Protein AF-A0A7R9ZCU4-F1 (afdb_monomer_lite)

Secondary structure (DSSP, 8-state):
--PPP---PPPPGGG--STT-TTEEEEEEEETTT--EEE--SSTTTS-HHHHHHHHHHHHHHHHHSPTT----EEEEEETTTEEEEEEEEE-SSS-EEEEEEEEEPP--

Foldseek 3Di:
DDDDPDPPPQPDPVPDDLVPDPQFPWKFKAWLQPRHTPGDIPHCVVCPPVNSVVVSVVVVVVVVPDDPPPDDAWDWDDDPPFKIWIWGWTDPPPRTIMIIITIGGHPDD

Sequence (109 aa):
TDQPLASDQPLAFSDIDLDALPGKIGAAVLRASDGAVIRPPTSPDLLSDHDLSILYRMLREVGDVIPDGEGLRKIEVSFQGGVRYTVALAGDGTGDGFLYIVKRRQATE

Radius of gyration: 15.36 Å; chains: 1; bounding box: 38×40×45 Å

pLDDT: mean 79.97, std 16.3, range [41.69, 95.19]

Organism: NCBI:txid2749911

Structure (mmCIF, N/CA/C/O backbone):
data_AF-A0A7R9ZCU4-F1
#
_entry.id   AF-A0A7R9ZCU4-F1
#
loop_
_atom_site.group_PDB
_atom_site.id
_atom_site.type_symbol
_atom_site.label_atom_id
_atom_site.label_alt_id
_atom_site.label_comp_id
_atom_site.label_asym_id
_atom_site.label_entity_id
_atom_site.label_seq_id
_atom_site.pdbx_PDB_ins_code
_atom_site.Cartn_x
_atom_site.Cartn_y
_atom_site.Cartn_z
_atom_site.occupancy
_atom_site.B_iso_or_equiv
_atom_site.auth_seq_id
_atom_site.auth_comp_id
_atom_site.auth_asym_id
_atom_site.auth_atom_id
_atom_site.pdbx_PDB_model_num
ATOM 1 N N . THR A 1 1 ? 14.381 27.132 -31.060 1.00 48.16 1 THR A N 1
ATOM 2 C CA . THR A 1 1 ? 13.497 27.015 -29.889 1.00 48.16 1 THR A CA 1
ATOM 3 C C . THR A 1 1 ? 13.540 25.563 -29.498 1.00 48.16 1 THR A C 1
ATOM 5 O O . THR A 1 1 ? 12.787 24.793 -30.059 1.00 48.16 1 THR A O 1
ATOM 8 N N . ASP A 1 2 ? 14.494 25.175 -28.657 1.00 46.78 2 ASP A N 1
ATOM 9 C CA . ASP A 1 2 ? 14.689 23.774 -28.263 1.00 46.78 2 ASP A CA 1
ATOM 10 C C . ASP A 1 2 ? 14.913 23.737 -26.758 1.00 46.78 2 ASP A C 1
ATOM 12 O O . ASP A 1 2 ? 16.029 23.863 -26.259 1.00 46.78 2 ASP A O 1
ATOM 16 N N . GLN A 1 3 ? 13.804 23.665 -26.032 1.00 44.31 3 GLN A N 1
ATOM 17 C CA . GLN A 1 3 ? 13.800 23.306 -24.624 1.00 44.31 3 GLN A CA 1
ATOM 18 C C . GLN A 1 3 ? 13.692 21.776 -24.596 1.00 44.31 3 GLN A C 1
ATOM 20 O O . GLN A 1 3 ? 12.699 21.257 -25.113 1.00 44.31 3 GLN A O 1
ATOM 25 N N . PRO A 1 4 ? 14.683 21.029 -24.078 1.00 46.38 4 PRO A N 1
ATOM 26 C CA . PRO A 1 4 ? 14.537 19.586 -23.968 1.00 46.38 4 PRO A CA 1
ATOM 27 C C . PRO A 1 4 ? 13.371 19.281 -23.022 1.00 46.38 4 PRO A C 1
ATOM 29 O O . PRO A 1 4 ? 13.227 19.928 -21.981 1.00 46.38 4 PRO A O 1
ATOM 32 N N . LEU A 1 5 ? 12.522 18.329 -23.430 1.00 47.62 5 LEU A N 1
ATOM 33 C CA . LEU A 1 5 ? 11.424 17.804 -22.623 1.00 47.62 5 LEU A CA 1
ATOM 34 C C . LEU A 1 5 ? 11.941 17.475 -21.223 1.00 47.62 5 LEU A C 1
ATOM 36 O O . LEU A 1 5 ? 12.992 16.845 -21.095 1.00 47.62 5 LEU A O 1
ATOM 40 N N . ALA A 1 6 ? 11.201 17.920 -20.204 1.00 45.03 6 ALA A N 1
ATOM 41 C CA . ALA A 1 6 ? 11.444 17.569 -18.815 1.00 45.03 6 ALA A CA 1
ATOM 42 C C . ALA A 1 6 ? 11.729 16.068 -18.738 1.00 45.03 6 ALA A C 1
ATOM 44 O O . ALA A 1 6 ? 10.898 15.251 -19.134 1.00 45.03 6 ALA A O 1
ATOM 45 N N . SER A 1 7 ? 12.943 15.729 -18.316 1.00 44.53 7 SER A N 1
ATOM 46 C CA . SER A 1 7 ? 13.321 14.359 -18.031 1.00 44.53 7 SER A CA 1
ATOM 47 C C . SER A 1 7 ? 12.289 13.789 -17.063 1.00 44.53 7 SER A C 1
ATOM 49 O O . SER A 1 7 ? 12.016 14.407 -16.033 1.00 44.53 7 SER A O 1
ATOM 51 N N . ASP A 1 8 ? 11.732 12.623 -17.400 1.00 44.47 8 ASP A N 1
ATOM 52 C CA . ASP A 1 8 ? 11.050 11.712 -16.475 1.00 44.47 8 ASP A CA 1
ATOM 53 C C . ASP A 1 8 ? 12.074 11.295 -15.405 1.00 44.47 8 ASP A C 1
ATOM 55 O O . ASP A 1 8 ? 12.610 10.187 -15.407 1.00 44.47 8 ASP A O 1
ATOM 59 N N . GLN A 1 9 ? 12.462 12.233 -14.540 1.00 41.69 9 GLN A N 1
ATOM 60 C CA . GLN A 1 9 ? 13.331 11.933 -13.423 1.00 41.69 9 GLN A CA 1
ATOM 61 C C . GLN A 1 9 ? 12.533 11.019 -12.497 1.00 41.69 9 GLN A C 1
ATOM 63 O O . GLN A 1 9 ? 11.430 11.397 -12.085 1.00 41.69 9 GLN A O 1
ATOM 68 N N . PRO A 1 10 ? 13.055 9.823 -12.175 1.00 47.66 10 PRO A N 1
ATOM 69 C CA . PRO A 1 10 ? 12.454 8.985 -11.157 1.00 47.66 10 PRO A CA 1
ATOM 70 C C . PRO A 1 10 ? 12.339 9.830 -9.891 1.00 47.66 10 P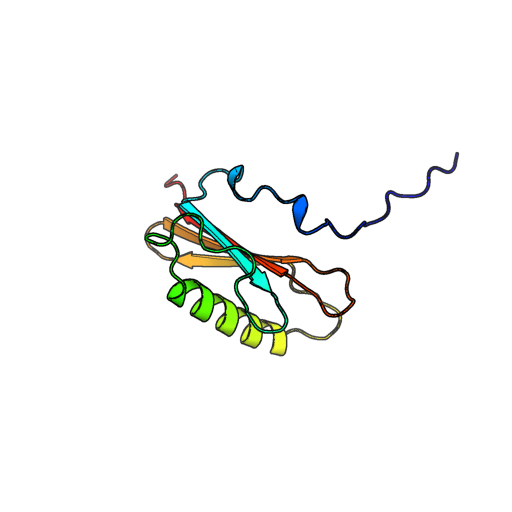RO A C 1
ATOM 72 O O . PRO A 1 10 ? 13.345 10.365 -9.419 1.00 47.66 10 PRO A O 1
ATOM 75 N N . LEU A 1 11 ? 11.119 10.013 -9.381 1.00 50.28 11 LEU A N 1
ATOM 76 C CA . LEU A 1 11 ? 10.906 10.715 -8.120 1.00 50.28 11 LEU A CA 1
ATOM 77 C C . LEU A 1 11 ? 11.795 10.057 -7.066 1.00 50.28 11 LEU A C 1
ATOM 79 O O . LEU A 1 11 ? 11.687 8.850 -6.829 1.00 50.28 11 LEU A O 1
ATOM 83 N N . ALA A 1 12 ? 12.684 10.839 -6.453 1.00 53.94 12 ALA A N 1
ATOM 84 C CA . ALA A 1 12 ? 13.460 10.342 -5.338 1.00 53.94 12 ALA A CA 1
ATOM 85 C C . ALA A 1 12 ? 12.483 9.941 -4.226 1.00 53.94 12 ALA A C 1
ATOM 87 O O . ALA A 1 12 ? 11.518 10.650 -3.935 1.00 53.94 12 ALA A O 1
ATOM 88 N N . PHE A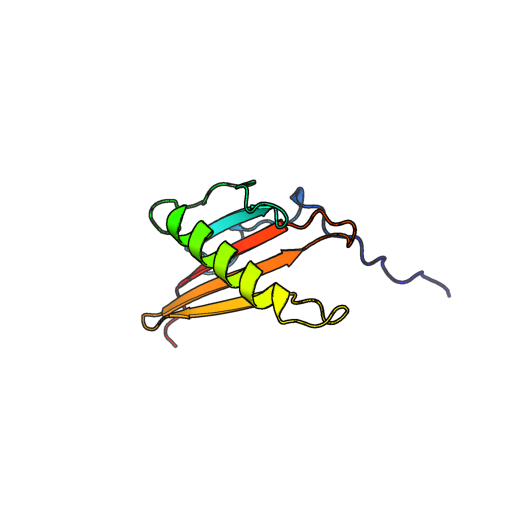 1 13 ? 12.737 8.796 -3.591 1.00 55.72 13 PHE A N 1
ATOM 89 C CA . PHE A 1 13 ? 11.916 8.260 -2.501 1.00 55.72 13 PHE A CA 1
ATOM 90 C C . PHE A 1 13 ? 11.592 9.305 -1.407 1.00 55.72 13 PHE A C 1
ATOM 92 O O . PHE A 1 13 ? 10.526 9.237 -0.796 1.00 55.72 13 PHE A O 1
ATOM 99 N N . SER A 1 14 ? 12.483 10.281 -1.195 1.00 61.06 14 SER A N 1
ATOM 100 C CA . SER A 1 14 ? 12.370 11.371 -0.219 1.00 61.06 14 SER A CA 1
ATOM 101 C C . SER A 1 14 ? 11.298 12.420 -0.517 1.00 61.06 14 SER A C 1
ATOM 103 O O . SER A 1 14 ? 10.917 13.145 0.399 1.00 61.06 14 SER A O 1
ATOM 105 N N . ASP A 1 15 ? 10.811 12.514 -1.754 1.00 65.75 15 ASP A N 1
ATOM 106 C CA . ASP A 1 15 ? 10.026 13.675 -2.196 1.00 65.75 15 ASP A CA 1
ATOM 107 C C . ASP A 1 15 ? 8.509 13.437 -2.117 1.00 65.75 15 ASP A C 1
ATOM 109 O O . ASP A 1 15 ? 7.710 14.350 -2.331 1.00 65.75 15 ASP A O 1
ATOM 113 N N . ILE A 1 16 ? 8.087 12.210 -1.789 1.00 76.50 16 ILE A N 1
ATOM 114 C CA . ILE A 1 16 ? 6.670 11.854 -1.682 1.00 76.50 16 ILE A CA 1
ATOM 115 C C . ILE A 1 16 ? 6.188 12.037 -0.241 1.00 76.50 16 ILE A C 1
ATOM 117 O O . ILE A 1 16 ? 6.344 11.161 0.615 1.00 76.50 16 ILE A O 1
ATOM 121 N N . ASP A 1 17 ? 5.516 13.160 0.004 1.00 84.56 17 ASP A N 1
ATOM 122 C CA . ASP A 1 17 ? 4.803 13.398 1.256 1.00 84.56 17 ASP A CA 1
ATOM 123 C C . ASP A 1 17 ? 3.472 12.628 1.287 1.00 84.56 17 ASP A C 1
ATOM 125 O O . ASP A 1 17 ? 2.412 13.101 0.868 1.00 84.56 17 ASP A O 1
ATOM 129 N N . LEU A 1 18 ? 3.529 11.401 1.807 1.00 85.06 18 LEU A N 1
ATOM 130 C CA . LEU A 1 18 ? 2.334 10.591 2.045 1.00 85.06 18 LEU A CA 1
ATOM 131 C C . LEU A 1 18 ? 1.425 11.185 3.129 1.00 85.06 18 LEU A C 1
ATOM 133 O O . LEU A 1 18 ? 0.242 10.848 3.165 1.00 85.06 18 LEU A O 1
ATOM 137 N N . ASP A 1 19 ? 1.938 12.036 4.020 1.00 83.06 19 ASP A N 1
ATOM 138 C CA . ASP A 1 19 ? 1.157 12.614 5.114 1.00 83.06 19 ASP A CA 1
ATOM 139 C C . ASP A 1 19 ? 0.224 13.723 4.643 1.00 83.06 19 ASP A C 1
ATOM 141 O O . ASP A 1 19 ? -0.886 13.832 5.163 1.00 83.06 19 ASP A O 1
ATOM 145 N N . ALA A 1 20 ? 0.610 14.443 3.591 1.00 87.06 20 ALA A N 1
ATOM 146 C CA . ALA A 1 20 ? -0.220 15.451 2.940 1.00 87.06 20 ALA A CA 1
ATOM 147 C C . ALA A 1 20 ? -1.416 14.878 2.149 1.00 87.06 20 ALA A C 1
ATOM 149 O O . ALA A 1 20 ? -2.252 15.638 1.653 1.00 87.06 20 ALA A O 1
ATOM 150 N N . LEU A 1 21 ? -1.531 13.551 1.999 1.00 87.31 21 LEU A N 1
ATOM 151 C CA . LEU A 1 21 ? -2.584 12.949 1.183 1.00 87.31 21 LEU A CA 1
ATOM 152 C C . LEU A 1 21 ? -3.975 13.081 1.839 1.00 87.31 21 LEU A C 1
ATOM 154 O O . LEU A 1 21 ? -4.198 12.550 2.932 1.00 87.31 21 LEU A O 1
ATOM 158 N N . PRO A 1 22 ? -4.963 13.686 1.152 1.00 85.81 22 PRO A N 1
ATOM 159 C CA . PRO A 1 22 ? -6.296 13.881 1.707 1.00 85.81 22 PRO A CA 1
ATOM 160 C C . PRO A 1 22 ? -7.009 12.546 1.959 1.00 85.81 22 PRO A C 1
ATOM 162 O O . PRO A 1 22 ? -6.892 11.588 1.183 1.00 85.81 22 PRO A O 1
ATOM 165 N N . GLY A 1 23 ? -7.749 12.484 3.071 1.00 87.62 23 GLY A N 1
ATOM 166 C CA . GLY A 1 23 ? -8.525 11.308 3.484 1.00 87.62 23 GLY A CA 1
ATOM 167 C C . GLY A 1 23 ? -7.688 10.091 3.898 1.00 87.62 23 GLY A C 1
ATOM 168 O O . GLY A 1 23 ? -8.251 9.014 4.119 1.00 87.62 23 GLY A O 1
ATOM 169 N N . LYS A 1 24 ? -6.357 10.229 3.991 1.00 92.19 24 LYS A N 1
ATOM 170 C CA . LYS A 1 24 ? -5.470 9.177 4.490 1.00 92.19 24 LYS A CA 1
ATOM 171 C C . LYS A 1 24 ? -5.756 8.897 5.963 1.00 92.19 24 LYS A C 1
ATOM 173 O O . LYS A 1 24 ? -5.791 9.806 6.784 1.00 92.19 24 LYS A O 1
ATOM 178 N N . ILE A 1 25 ? -5.863 7.613 6.285 1.00 93.44 25 ILE A N 1
ATOM 179 C CA . ILE A 1 25 ? -5.941 7.104 7.660 1.00 93.44 25 ILE A CA 1
ATOM 180 C C . ILE A 1 25 ? -4.761 6.189 8.022 1.00 93.44 25 ILE A C 1
ATOM 182 O O . ILE A 1 25 ? -4.618 5.798 9.170 1.00 93.44 25 ILE A O 1
ATOM 186 N N . GLY A 1 26 ? -3.906 5.848 7.056 1.00 94.88 26 GLY A N 1
ATOM 187 C CA . GLY A 1 26 ? -2.647 5.143 7.283 1.00 94.88 26 GLY A CA 1
ATOM 188 C C . GLY A 1 26 ? -1.814 5.108 6.007 1.00 94.88 26 GLY A C 1
ATOM 189 O O . GLY A 1 26 ? -2.371 5.053 4.912 1.00 94.88 26 GLY A O 1
ATOM 190 N N . ALA A 1 27 ? -0.491 5.157 6.125 1.00 95.19 27 ALA A N 1
ATOM 191 C CA . ALA A 1 27 ? 0.410 4.911 5.004 1.00 95.19 27 ALA A CA 1
ATOM 192 C C . ALA A 1 27 ? 1.685 4.205 5.454 1.00 95.19 27 ALA A C 1
ATOM 194 O O . ALA A 1 27 ? 2.110 4.380 6.592 1.00 95.19 27 ALA A O 1
ATOM 195 N N . ALA A 1 28 ? 2.284 3.440 4.550 1.00 95.19 28 ALA A N 1
ATOM 196 C CA . ALA A 1 28 ? 3.560 2.763 4.736 1.00 95.19 28 ALA A CA 1
ATOM 197 C C . ALA A 1 28 ? 4.301 2.688 3.397 1.00 95.19 28 ALA A C 1
ATOM 199 O O . ALA A 1 28 ? 3.692 2.849 2.334 1.00 95.19 28 ALA A O 1
ATOM 200 N N . VAL A 1 29 ? 5.604 2.413 3.449 1.00 93.25 29 VAL A N 1
ATOM 201 C CA . VAL A 1 29 ? 6.390 2.128 2.244 1.00 93.25 29 VAL A CA 1
ATOM 202 C C . VAL A 1 29 ? 7.161 0.836 2.416 1.00 93.25 29 VAL A C 1
ATOM 204 O O . VAL A 1 29 ? 7.853 0.655 3.420 1.00 93.25 29 VAL A O 1
ATOM 207 N N . LEU A 1 30 ? 7.054 -0.039 1.419 1.00 93.06 30 LEU A N 1
ATOM 208 C CA . LEU A 1 30 ? 7.809 -1.283 1.332 1.00 93.06 30 LEU A CA 1
ATOM 209 C C . LEU A 1 30 ? 8.815 -1.208 0.187 1.00 93.06 30 LEU A C 1
ATOM 211 O O . LEU A 1 30 ? 8.572 -0.534 -0.813 1.00 93.06 30 LEU A O 1
ATOM 215 N N . ARG A 1 31 ? 9.912 -1.949 0.293 1.00 90.69 31 ARG A N 1
ATOM 216 C CA . ARG A 1 31 ? 10.762 -2.259 -0.855 1.00 90.69 31 ARG A CA 1
ATOM 217 C C . ARG A 1 31 ? 10.059 -3.306 -1.714 1.00 90.69 31 ARG A C 1
ATOM 219 O O . ARG A 1 31 ? 9.565 -4.305 -1.199 1.00 90.69 31 ARG A O 1
ATOM 226 N N . ALA A 1 32 ? 10.006 -3.083 -3.020 1.00 88.19 32 ALA A N 1
ATOM 227 C CA . ALA A 1 32 ? 9.288 -3.952 -3.946 1.00 88.19 32 ALA A CA 1
ATOM 228 C C . ALA A 1 32 ? 9.950 -5.331 -4.121 1.00 88.19 32 ALA A C 1
ATOM 230 O O . ALA A 1 32 ? 9.244 -6.300 -4.375 1.00 88.19 32 ALA A O 1
ATOM 231 N N . SER A 1 33 ? 11.276 -5.434 -3.968 1.00 87.19 33 SER A N 1
ATOM 232 C CA . SER A 1 33 ? 12.027 -6.674 -4.223 1.00 87.19 33 SER A CA 1
ATOM 233 C C . SER A 1 33 ? 11.854 -7.751 -3.147 1.00 87.19 33 SER A C 1
ATOM 235 O O . SER A 1 33 ? 11.859 -8.941 -3.462 1.00 87.19 33 SER A O 1
ATOM 237 N N . ASP A 1 34 ? 11.691 -7.358 -1.883 1.00 90.69 34 ASP A N 1
ATOM 238 C CA . ASP A 1 34 ? 11.617 -8.282 -0.743 1.00 90.69 34 ASP A CA 1
ATOM 239 C C . ASP A 1 34 ? 10.427 -8.025 0.198 1.00 90.69 34 ASP A C 1
ATOM 241 O O . ASP A 1 34 ? 10.133 -8.863 1.052 1.00 90.69 34 ASP A O 1
ATOM 245 N N . GLY A 1 35 ? 9.697 -6.920 0.022 1.00 91.88 35 GLY A N 1
ATOM 246 C CA . GLY A 1 35 ? 8.593 -6.524 0.893 1.00 91.88 35 GLY A CA 1
ATOM 247 C C . GLY A 1 35 ? 9.044 -5.930 2.229 1.00 91.88 35 GLY A C 1
ATOM 248 O O . GLY A 1 35 ? 8.208 -5.737 3.113 1.00 91.88 35 GLY A O 1
ATOM 249 N N . ALA A 1 36 ? 10.337 -5.635 2.409 1.00 93.12 36 ALA A N 1
ATOM 250 C CA . ALA A 1 36 ? 10.851 -5.043 3.637 1.00 93.12 36 ALA A CA 1
ATOM 251 C C . ALA A 1 36 ? 10.237 -3.659 3.879 1.00 93.12 36 ALA A C 1
ATOM 253 O O . ALA A 1 36 ? 10.160 -2.827 2.973 1.00 93.12 36 ALA A O 1
ATOM 254 N N . VAL A 1 37 ? 9.829 -3.392 5.120 1.00 92.94 37 VAL A N 1
ATOM 255 C CA . VAL A 1 37 ? 9.271 -2.097 5.521 1.00 92.94 37 VAL A CA 1
ATOM 256 C C . VAL A 1 37 ? 10.387 -1.054 5.540 1.00 92.94 37 VAL A C 1
ATOM 258 O O . VAL A 1 37 ? 11.292 -1.111 6.368 1.00 92.94 37 VAL A O 1
ATOM 261 N N . ILE A 1 38 ? 10.305 -0.087 4.628 1.00 91.75 38 ILE A N 1
ATOM 262 C CA . ILE A 1 38 ? 11.223 1.058 4.543 1.00 91.75 38 ILE A CA 1
ATOM 263 C C . ILE A 1 38 ? 10.704 2.213 5.394 1.00 91.75 38 ILE A C 1
ATOM 265 O O . ILE A 1 38 ? 11.469 2.872 6.096 1.00 91.75 38 ILE A O 1
ATOM 269 N N . ARG A 1 39 ? 9.385 2.432 5.362 1.00 91.50 39 ARG A N 1
ATOM 270 C CA . ARG A 1 39 ? 8.692 3.390 6.222 1.00 91.50 39 ARG A CA 1
ATOM 271 C C . ARG A 1 39 ? 7.563 2.668 6.958 1.00 91.50 39 ARG A C 1
ATOM 273 O O . ARG A 1 39 ? 6.660 2.165 6.281 1.00 91.50 39 ARG A O 1
ATOM 280 N N . PRO A 1 40 ? 7.588 2.627 8.303 1.00 91.62 40 PRO A N 1
ATOM 281 C CA . PRO A 1 40 ? 6.551 1.961 9.076 1.00 91.62 40 PRO A CA 1
ATOM 282 C C . PRO A 1 40 ? 5.194 2.656 8.907 1.00 91.62 40 PRO A C 1
ATOM 284 O O . PRO A 1 40 ? 5.148 3.831 8.518 1.00 91.62 40 PRO A O 1
ATOM 287 N N . PRO A 1 41 ? 4.090 1.957 9.221 1.00 93.06 41 PRO A N 1
ATOM 288 C CA . PRO A 1 41 ? 2.765 2.550 9.205 1.00 93.06 41 PRO A CA 1
ATOM 289 C C . PRO A 1 41 ? 2.684 3.836 10.028 1.00 93.06 41 PRO A C 1
ATOM 291 O O . PRO A 1 41 ? 3.049 3.860 11.202 1.00 93.06 41 PRO A O 1
ATOM 294 N N . THR A 1 42 ? 2.123 4.898 9.449 1.00 91.94 42 THR A N 1
ATOM 295 C CA . THR A 1 42 ? 1.860 6.152 10.182 1.00 91.94 42 THR A CA 1
ATOM 296 C C . THR A 1 42 ? 0.812 5.989 11.286 1.00 91.94 42 THR A C 1
ATOM 298 O O . THR A 1 42 ? 0.730 6.819 12.185 1.00 91.94 42 THR A O 1
ATOM 301 N N . SER A 1 43 ? -0.016 4.945 11.196 1.00 90.06 43 SER A N 1
ATOM 302 C CA . SER A 1 43 ? -1.092 4.627 12.142 1.00 90.06 43 SER A CA 1
ATOM 303 C C . SER A 1 43 ? -1.192 3.101 12.273 1.00 90.06 43 SER A C 1
ATOM 305 O O . SER A 1 43 ? -1.983 2.485 11.557 1.00 90.06 43 SER A O 1
ATOM 307 N N . PRO A 1 44 ? -0.333 2.467 13.097 1.00 86.69 44 PRO A N 1
ATOM 308 C CA . PRO A 1 44 ? -0.210 1.004 13.174 1.00 86.69 44 PRO A CA 1
ATOM 309 C C . PRO A 1 44 ? -1.485 0.276 13.623 1.00 86.69 44 PRO A C 1
ATOM 311 O O . PRO A 1 44 ? -1.676 -0.896 13.314 1.00 86.69 44 PRO A O 1
ATOM 314 N N . ASP A 1 45 ? -2.370 0.974 14.333 1.00 88.94 45 ASP A N 1
ATOM 315 C CA . ASP A 1 45 ? -3.699 0.515 14.742 1.00 88.94 45 ASP A CA 1
ATOM 316 C C . ASP A 1 45 ? -4.700 0.458 13.575 1.00 88.94 45 ASP A C 1
ATOM 318 O O . ASP A 1 45 ? -5.663 -0.308 13.610 1.00 88.94 45 ASP A O 1
ATOM 322 N N . LEU A 1 46 ? -4.464 1.245 12.521 1.00 90.88 46 LEU A N 1
ATOM 323 C CA . LEU A 1 46 ? -5.321 1.328 11.338 1.00 90.88 46 LEU A CA 1
ATOM 324 C C . LEU A 1 46 ? -4.715 0.644 10.113 1.00 90.88 46 LEU A C 1
ATOM 326 O O . LEU A 1 46 ? -5.461 0.247 9.218 1.00 90.88 46 LEU A O 1
ATOM 330 N N . LEU A 1 47 ? -3.394 0.519 10.045 1.00 93.62 47 LEU A N 1
ATOM 331 C CA . LEU A 1 47 ? -2.661 -0.179 8.997 1.00 93.62 47 LEU A CA 1
ATOM 332 C C . LEU A 1 47 ? -1.565 -1.011 9.662 1.00 93.62 47 LEU A C 1
ATOM 334 O O . LEU A 1 47 ? -0.524 -0.481 10.038 1.00 93.62 47 LEU A O 1
ATOM 338 N N . SER A 1 48 ? -1.819 -2.302 9.819 1.00 93.31 48 SER A N 1
ATOM 339 C CA . SER A 1 48 ? -0.923 -3.220 10.519 1.00 93.31 48 SER A CA 1
ATOM 340 C C . SER A 1 48 ? 0.120 -3.842 9.587 1.00 93.31 48 SER A C 1
ATOM 342 O O . SER A 1 48 ? -0.081 -3.923 8.375 1.00 93.31 48 SER A O 1
ATOM 344 N N . ASP A 1 49 ? 1.196 -4.394 10.152 1.00 92.94 49 ASP A N 1
ATOM 345 C CA . ASP A 1 49 ? 2.169 -5.196 9.391 1.00 92.94 49 ASP A CA 1
ATOM 346 C C . ASP A 1 49 ? 1.514 -6.411 8.708 1.00 92.94 49 ASP A C 1
ATOM 348 O O . ASP A 1 49 ? 1.945 -6.853 7.640 1.00 92.94 49 ASP A O 1
ATOM 352 N N . HIS A 1 50 ? 0.431 -6.933 9.292 1.00 93.50 50 HIS A N 1
ATOM 353 C CA . HIS A 1 50 ? -0.360 -7.998 8.687 1.00 93.50 50 HIS A CA 1
ATOM 354 C C . HIS A 1 50 ? -1.059 -7.530 7.402 1.00 93.50 50 HIS A C 1
ATOM 356 O O . HIS A 1 50 ? -0.978 -8.220 6.385 1.00 93.50 50 HIS A O 1
ATOM 362 N N . ASP A 1 51 ? -1.669 -6.337 7.413 1.00 92.81 51 ASP A N 1
ATOM 363 C CA . ASP A 1 51 ? -2.264 -5.725 6.217 1.00 92.81 51 ASP A CA 1
ATOM 364 C C . ASP A 1 51 ? -1.211 -5.520 5.118 1.00 92.81 51 ASP A C 1
ATOM 366 O O . ASP A 1 51 ? -1.450 -5.836 3.951 1.00 92.81 51 ASP A O 1
ATOM 370 N N . LEU A 1 52 ? -0.024 -5.026 5.490 1.00 94.75 52 LEU A N 1
ATOM 371 C CA . LEU A 1 52 ? 1.088 -4.817 4.559 1.00 94.75 52 LEU A CA 1
ATOM 372 C C . LEU A 1 52 ? 1.543 -6.129 3.912 1.00 94.75 52 LEU A C 1
ATOM 374 O O . LEU A 1 52 ? 1.743 -6.180 2.699 1.00 94.75 52 LEU A O 1
ATOM 378 N N . SER A 1 53 ? 1.644 -7.201 4.701 1.00 94.38 53 SER A N 1
ATOM 379 C CA . SER A 1 53 ? 2.007 -8.536 4.216 1.00 94.38 53 SER A CA 1
ATOM 380 C C . SER A 1 53 ? 0.983 -9.092 3.222 1.00 94.38 53 SER A C 1
ATOM 382 O O . SER A 1 53 ? 1.365 -9.642 2.187 1.00 94.38 53 SER A O 1
ATOM 384 N N . ILE A 1 54 ? -0.317 -8.908 3.486 1.00 94.31 54 ILE A N 1
ATOM 385 C CA . ILE A 1 54 ? -1.390 -9.312 2.563 1.00 94.31 54 ILE A CA 1
ATOM 386 C C . ILE A 1 54 ? -1.274 -8.551 1.238 1.00 94.31 54 ILE A C 1
ATOM 388 O O . ILE A 1 54 ? -1.267 -9.169 0.173 1.00 94.31 54 ILE A O 1
ATOM 392 N N . LEU A 1 55 ? -1.158 -7.221 1.297 1.00 93.69 55 LEU A N 1
ATOM 393 C CA . LEU A 1 55 ? -1.079 -6.372 0.105 1.00 93.69 55 LEU A CA 1
ATOM 394 C C . LEU A 1 55 ? 0.161 -6.682 -0.736 1.00 93.69 55 LEU A C 1
ATOM 396 O O . 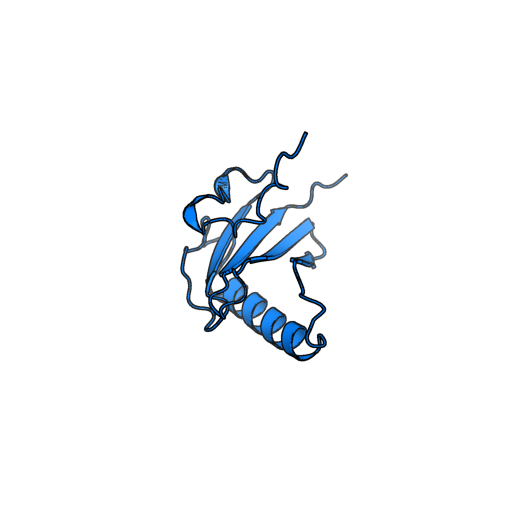LEU A 1 55 ? 0.059 -6.766 -1.957 1.00 93.69 55 LEU A O 1
ATOM 400 N N . TYR A 1 56 ? 1.311 -6.895 -0.093 1.00 93.12 56 TYR A N 1
ATOM 401 C CA . TYR A 1 56 ? 2.548 -7.269 -0.773 1.00 93.12 56 TYR A CA 1
ATOM 402 C C . TYR A 1 56 ? 2.420 -8.611 -1.503 1.00 93.12 56 TYR A C 1
ATOM 404 O O . TYR A 1 56 ? 2.752 -8.700 -2.684 1.00 93.12 56 TYR A O 1
ATOM 412 N N . ARG A 1 57 ? 1.882 -9.643 -0.837 1.00 93.50 57 ARG A N 1
ATOM 413 C CA . ARG A 1 57 ? 1.652 -10.956 -1.465 1.00 93.50 57 ARG A CA 1
ATOM 414 C C . ARG A 1 57 ? 0.715 -10.847 -2.662 1.00 93.50 57 ARG A C 1
ATOM 416 O O . ARG A 1 57 ? 1.020 -11.381 -3.718 1.00 93.50 57 ARG A O 1
ATOM 423 N N . MET A 1 58 ? -0.384 -10.111 -2.515 1.00 90.88 58 MET A N 1
ATOM 424 C CA . MET A 1 58 ? -1.332 -9.879 -3.603 1.00 90.88 58 MET A CA 1
ATOM 425 C C . MET A 1 58 ? -0.672 -9.173 -4.797 1.00 90.88 58 MET A C 1
ATOM 427 O O . MET A 1 58 ? -0.896 -9.571 -5.932 1.00 90.88 58 MET A O 1
ATOM 431 N N . LEU A 1 59 ? 0.158 -8.153 -4.561 1.00 87.81 59 LEU A N 1
ATOM 432 C CA . LEU A 1 59 ? 0.876 -7.446 -5.627 1.00 87.81 59 LEU A CA 1
ATOM 433 C C . LEU A 1 59 ? 1.874 -8.326 -6.365 1.00 87.81 59 LEU A C 1
ATOM 435 O O . LEU A 1 59 ? 1.986 -8.201 -7.580 1.00 87.81 59 LEU A O 1
ATOM 439 N N . ARG A 1 60 ? 2.578 -9.201 -5.646 1.00 87.19 60 ARG A N 1
ATOM 440 C CA . ARG A 1 60 ? 3.516 -10.147 -6.247 1.00 87.19 60 ARG A CA 1
ATOM 441 C C . ARG A 1 60 ? 2.800 -11.101 -7.202 1.00 87.19 60 ARG A C 1
ATOM 443 O O . ARG A 1 60 ? 3.192 -11.201 -8.354 1.00 87.19 60 ARG A O 1
ATOM 450 N N . GLU A 1 61 ? 1.695 -11.692 -6.751 1.00 88.31 61 GLU A N 1
ATOM 451 C CA . GLU A 1 61 ? 0.867 -12.576 -7.583 1.00 88.31 61 GLU A CA 1
ATOM 452 C C . GLU A 1 61 ? 0.269 -11.843 -8.794 1.00 88.31 61 GLU A C 1
ATOM 454 O O . GLU A 1 61 ? 0.221 -12.389 -9.889 1.00 88.31 61 GLU A O 1
ATOM 459 N N . VAL A 1 62 ? -0.173 -10.588 -8.629 1.00 84.25 62 VAL A N 1
ATOM 460 C CA . VAL A 1 62 ? -0.675 -9.781 -9.756 1.00 84.25 62 VAL A CA 1
ATOM 461 C C . VAL A 1 62 ? 0.446 -9.463 -10.747 1.00 84.25 62 VAL A C 1
ATOM 463 O O . VAL A 1 62 ? 0.221 -9.542 -11.951 1.00 84.25 62 VAL A O 1
ATOM 466 N N . GLY A 1 63 ? 1.635 -9.107 -10.257 1.00 80.88 63 GLY A N 1
ATOM 467 C CA . GLY A 1 63 ? 2.797 -8.797 -11.088 1.00 80.88 63 GLY A CA 1
ATOM 468 C C . GLY A 1 63 ? 3.226 -9.970 -11.968 1.00 80.88 63 GLY A C 1
ATOM 469 O O . GLY A 1 63 ? 3.496 -9.757 -13.143 1.00 80.88 63 GLY A O 1
ATOM 470 N N . ASP A 1 64 ? 3.189 -11.196 -11.441 1.00 80.62 64 ASP A N 1
ATOM 471 C CA . ASP A 1 64 ? 3.573 -12.415 -12.171 1.00 80.62 64 ASP A CA 1
ATOM 472 C C . ASP A 1 64 ? 2.654 -12.729 -13.374 1.00 80.62 64 ASP A C 1
ATOM 474 O O . ASP A 1 64 ? 3.030 -13.486 -14.269 1.00 80.62 64 ASP A O 1
ATOM 478 N N . VAL A 1 65 ? 1.445 -12.155 -13.420 1.00 81.88 65 VAL A N 1
ATOM 479 C CA . VAL A 1 65 ? 0.471 -12.367 -14.509 1.00 81.88 65 VAL A CA 1
ATOM 480 C C . VAL A 1 65 ? 0.586 -11.303 -15.606 1.00 81.88 65 VAL A C 1
ATOM 482 O O . VAL A 1 65 ? 0.084 -11.497 -16.715 1.00 81.88 65 VAL A O 1
ATOM 485 N N . ILE A 1 66 ? 1.220 -10.166 -15.318 1.00 73.25 66 ILE A N 1
ATOM 486 C CA . ILE A 1 66 ? 1.259 -9.031 -16.236 1.00 73.25 66 ILE A CA 1
ATOM 487 C C . ILE A 1 66 ? 2.443 -9.192 -17.202 1.00 73.25 66 ILE A C 1
ATOM 489 O O . ILE A 1 66 ? 3.574 -9.338 -16.745 1.00 73.25 66 ILE A O 1
ATOM 493 N N . PRO A 1 67 ? 2.212 -9.169 -18.530 1.00 68.81 67 PRO A N 1
ATOM 494 C CA . PRO A 1 67 ? 3.278 -9.336 -19.511 1.00 68.81 67 PRO A CA 1
ATOM 495 C C . PRO A 1 67 ? 4.371 -8.273 -19.379 1.00 68.81 67 PRO A C 1
ATOM 497 O O . PRO A 1 67 ? 4.084 -7.091 -19.159 1.00 68.81 67 P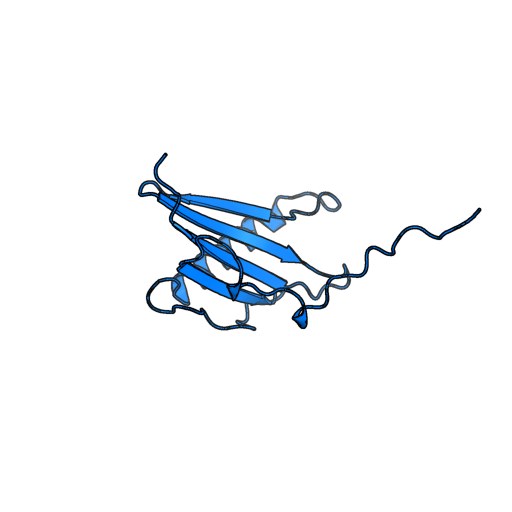RO A O 1
ATOM 500 N N . ASP A 1 68 ? 5.618 -8.684 -19.608 1.00 66.69 68 ASP A N 1
ATOM 501 C CA . ASP A 1 68 ? 6.765 -7.781 -19.660 1.00 66.69 68 ASP A CA 1
ATOM 502 C C . ASP A 1 68 ? 6.492 -6.604 -20.617 1.00 66.69 68 ASP A C 1
ATOM 504 O O . ASP A 1 68 ? 6.210 -6.791 -21.802 1.00 66.69 68 ASP A O 1
ATOM 508 N N . GLY A 1 69 ? 6.579 -5.375 -20.100 1.00 57.25 69 GLY A N 1
ATOM 509 C CA . GLY A 1 69 ? 6.380 -4.136 -20.863 1.00 57.25 69 GLY A CA 1
ATOM 510 C C . GLY A 1 69 ? 5.077 -3.384 -20.568 1.00 57.25 69 GLY A C 1
ATOM 511 O O . GLY A 1 69 ? 5.037 -2.168 -20.766 1.00 57.25 69 GLY A O 1
ATOM 512 N N . GLU A 1 70 ? 4.052 -4.033 -20.005 1.00 61.66 70 GLU A N 1
ATOM 513 C CA . GLU A 1 70 ? 2.869 -3.351 -19.461 1.00 61.66 70 GLU A CA 1
ATOM 514 C C . GLU A 1 70 ? 3.031 -3.155 -17.948 1.00 61.66 70 GLU A C 1
ATOM 516 O O . GLU A 1 70 ? 2.550 -3.922 -17.130 1.00 61.66 70 GLU A O 1
ATOM 521 N N . GLY A 1 71 ? 3.768 -2.124 -17.531 1.00 68.38 71 GLY A N 1
ATOM 522 C CA . GLY A 1 71 ? 4.039 -1.906 -16.107 1.00 68.38 71 GLY A CA 1
ATOM 523 C C . GLY A 1 71 ? 2.785 -1.527 -15.307 1.00 68.38 71 GLY A C 1
ATOM 524 O O . GLY A 1 71 ? 2.189 -0.469 -15.535 1.00 68.38 71 GLY A O 1
ATOM 525 N N . LEU A 1 72 ? 2.426 -2.331 -14.303 1.00 73.62 72 LEU A N 1
ATOM 526 C CA . LEU A 1 72 ? 1.394 -1.972 -13.331 1.00 73.62 72 LEU A CA 1
ATOM 527 C C . LEU A 1 72 ? 1.849 -0.787 -12.475 1.00 73.62 72 LEU A C 1
ATOM 529 O O . LEU A 1 72 ? 2.734 -0.911 -11.633 1.00 73.62 72 LEU A O 1
ATOM 533 N N . ARG A 1 73 ? 1.215 0.374 -12.662 1.00 76.06 73 ARG A N 1
ATOM 534 C CA . ARG A 1 73 ? 1.575 1.595 -11.918 1.00 76.06 73 ARG A CA 1
ATOM 535 C C . ARG A 1 73 ? 0.855 1.721 -10.575 1.00 76.06 73 ARG A C 1
ATOM 537 O O . ARG A 1 73 ? 1.411 2.264 -9.623 1.00 76.06 73 ARG A O 1
ATOM 544 N N . LYS A 1 74 ? -0.400 1.263 -10.498 1.00 86.69 74 LYS A N 1
ATOM 545 C CA . LYS A 1 74 ? -1.267 1.450 -9.327 1.00 86.69 74 LYS A CA 1
ATOM 546 C C . LYS A 1 74 ? -2.329 0.354 -9.221 1.00 86.69 74 LYS A C 1
ATOM 548 O O . LYS A 1 74 ? -2.999 0.065 -10.206 1.00 86.69 74 LYS A O 1
ATOM 553 N N . ILE A 1 75 ? -2.546 -0.158 -8.010 1.00 88.50 75 ILE A N 1
ATOM 554 C CA . ILE A 1 75 ? -3.702 -0.982 -7.631 1.00 88.50 75 ILE A CA 1
ATOM 555 C C . ILE A 1 75 ? -4.553 -0.220 -6.615 1.00 88.50 75 ILE A C 1
ATOM 557 O O . ILE A 1 75 ? -4.030 0.413 -5.697 1.00 88.50 75 ILE A O 1
ATOM 561 N N . GLU A 1 76 ? -5.875 -0.315 -6.746 1.00 91.88 76 GLU A N 1
ATOM 562 C CA . GLU A 1 76 ? -6.812 0.089 -5.699 1.00 91.88 76 GLU A CA 1
ATOM 563 C C . GLU A 1 76 ? -7.677 -1.098 -5.273 1.00 91.88 76 GLU A C 1
ATOM 565 O O . GLU A 1 76 ? -8.348 -1.714 -6.096 1.00 91.88 76 GLU A O 1
ATOM 570 N N . VAL A 1 77 ? -7.689 -1.391 -3.973 1.00 90.31 77 VAL A N 1
ATOM 571 C CA . VAL A 1 77 ? -8.567 -2.395 -3.364 1.00 90.31 77 VAL A CA 1
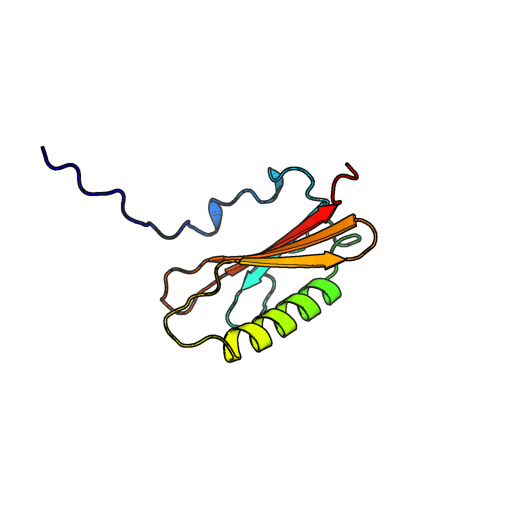ATOM 572 C C . VAL A 1 77 ? -9.580 -1.670 -2.496 1.00 90.31 77 VAL A C 1
ATOM 574 O O . VAL A 1 77 ? -9.210 -0.995 -1.536 1.00 90.31 77 VAL A O 1
ATOM 577 N N . SER A 1 78 ? -10.860 -1.786 -2.841 1.00 91.00 78 SER A N 1
ATOM 578 C CA . SER A 1 78 ? -11.956 -1.172 -2.085 1.00 91.00 78 SER A CA 1
ATOM 579 C C . SER A 1 78 ? -12.768 -2.250 -1.376 1.00 91.00 78 SER A C 1
ATOM 581 O O . SER A 1 78 ? -13.169 -3.233 -1.993 1.00 91.00 78 SER A O 1
ATOM 583 N N . PHE A 1 79 ? -13.022 -2.050 -0.088 1.00 86.00 79 PHE A N 1
ATOM 584 C CA . PHE A 1 79 ? -13.839 -2.932 0.737 1.00 86.00 79 PHE A CA 1
ATOM 585 C C . PHE A 1 79 ? -15.211 -2.304 0.985 1.00 86.00 79 PHE A C 1
ATOM 587 O O . PHE A 1 79 ? -15.329 -1.090 1.188 1.00 86.00 79 PHE A O 1
ATOM 594 N N . GLN A 1 80 ? -16.251 -3.141 1.025 1.00 79.06 80 GLN A N 1
ATOM 595 C CA . GLN A 1 80 ? -17.556 -2.718 1.532 1.00 79.06 80 GLN A CA 1
ATOM 596 C C . GLN A 1 80 ? -17.394 -2.224 2.979 1.00 79.06 80 GLN A C 1
ATOM 598 O O . GLN A 1 80 ? -16.735 -2.871 3.789 1.00 79.06 80 GLN A O 1
ATOM 603 N N . GLY A 1 81 ? -17.943 -1.046 3.286 1.00 77.75 81 GLY A N 1
ATOM 604 C CA . GLY A 1 81 ? -17.680 -0.330 4.544 1.00 77.75 81 GLY A CA 1
ATOM 605 C C . GLY A 1 81 ? -16.807 0.920 4.391 1.00 77.75 81 GLY A C 1
ATOM 606 O O . GLY A 1 81 ? -16.473 1.560 5.386 1.00 77.75 81 GLY A O 1
ATOM 607 N N . GLY A 1 82 ? -16.461 1.292 3.154 1.00 85.06 82 GLY A N 1
ATOM 608 C CA . 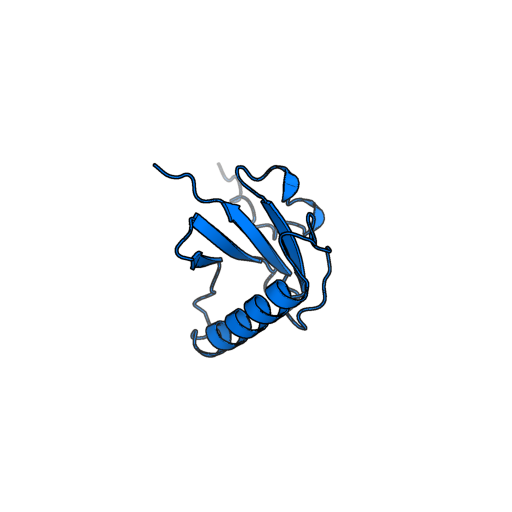GLY A 1 82 ? -15.865 2.590 2.846 1.00 85.06 82 GLY A CA 1
ATOM 609 C C . GLY A 1 82 ? -14.384 2.674 3.196 1.00 85.06 82 GLY A C 1
ATOM 610 O O . GLY A 1 82 ? -13.913 3.713 3.647 1.00 85.06 82 GLY A O 1
ATOM 611 N N . VAL A 1 83 ? -13.632 1.590 3.012 1.00 89.69 83 VAL A N 1
ATOM 612 C CA . VAL A 1 83 ? -12.170 1.585 3.154 1.00 89.69 83 VAL A CA 1
ATOM 613 C C . VAL A 1 83 ? -11.550 1.259 1.807 1.00 89.69 83 VAL A C 1
ATOM 615 O O . VAL A 1 83 ? -11.938 0.291 1.156 1.00 89.69 83 VAL A O 1
ATOM 618 N N . ARG A 1 84 ? -10.557 2.052 1.403 1.00 93.44 84 ARG A N 1
ATOM 619 C CA . ARG A 1 84 ? -9.783 1.830 0.184 1.00 93.44 84 ARG A CA 1
ATOM 620 C C . ARG A 1 84 ? -8.297 1.784 0.498 1.00 93.44 84 ARG A C 1
ATOM 622 O O . ARG A 1 84 ? -7.781 2.663 1.184 1.00 93.44 84 ARG A O 1
ATOM 629 N N . TYR A 1 85 ? -7.615 0.798 -0.063 1.00 93.88 85 TYR A N 1
ATOM 630 C CA . TYR A 1 85 ? -6.164 0.727 -0.118 1.00 93.88 85 TYR A CA 1
ATOM 631 C C . TYR A 1 85 ? -5.723 1.104 -1.525 1.00 93.88 85 TYR A C 1
ATOM 633 O O . TYR A 1 85 ? -6.210 0.544 -2.503 1.00 93.88 85 TYR A O 1
ATOM 641 N N . THR A 1 86 ? -4.812 2.058 -1.631 1.00 93.62 86 THR A N 1
ATOM 642 C CA . THR A 1 86 ? -4.118 2.393 -2.869 1.00 93.62 86 THR A CA 1
ATOM 643 C C . THR A 1 86 ? -2.681 1.936 -2.718 1.00 93.62 86 THR A C 1
ATOM 645 O O . THR A 1 86 ? -2.027 2.324 -1.750 1.00 93.62 86 THR A O 1
ATOM 648 N N . VAL A 1 87 ? -2.192 1.144 -3.668 1.00 92.44 87 VAL A N 1
ATOM 649 C CA . VAL A 1 87 ? -0.780 0.783 -3.742 1.00 92.44 87 VAL A CA 1
ATOM 650 C C . VAL A 1 87 ? -0.211 1.254 -5.065 1.00 92.44 87 VAL A C 1
ATOM 652 O O . VAL A 1 87 ? -0.728 0.890 -6.118 1.00 92.44 87 VAL A O 1
ATOM 655 N N . ALA A 1 88 ? 0.823 2.084 -5.010 1.00 90.25 88 ALA A N 1
ATOM 656 C CA . ALA A 1 88 ? 1.549 2.544 -6.184 1.00 90.25 88 ALA A CA 1
ATOM 657 C C . ALA A 1 88 ? 2.958 1.954 -6.182 1.00 90.25 88 ALA A C 1
ATOM 659 O O . ALA A 1 88 ? 3.614 1.932 -5.141 1.00 90.25 88 ALA A O 1
ATOM 660 N N . LEU A 1 89 ? 3.408 1.494 -7.344 1.00 85.62 89 LEU A N 1
ATOM 661 C CA . LEU A 1 89 ? 4.784 1.068 -7.564 1.00 85.62 89 LEU A CA 1
ATOM 662 C C . LEU A 1 89 ? 5.535 2.234 -8.206 1.00 85.62 89 LEU A C 1
ATOM 664 O O . LEU A 1 89 ? 5.132 2.712 -9.267 1.00 85.62 89 LEU A O 1
ATOM 668 N N . ALA A 1 90 ? 6.618 2.684 -7.579 1.00 80.94 90 ALA A N 1
ATOM 669 C CA . ALA A 1 90 ? 7.569 3.587 -8.219 1.00 80.94 90 ALA A CA 1
ATOM 670 C C . ALA A 1 90 ? 8.961 2.961 -8.181 1.00 80.94 90 ALA A C 1
ATOM 672 O O . ALA A 1 90 ? 9.372 2.414 -7.162 1.00 80.94 90 ALA A O 1
ATOM 673 N N . GLY A 1 91 ? 9.677 3.037 -9.292 1.00 70.50 91 GLY A N 1
ATOM 674 C CA . GLY A 1 91 ? 11.038 2.541 -9.430 1.00 70.50 91 GLY A CA 1
ATOM 675 C C . GLY A 1 91 ? 11.658 3.120 -10.692 1.00 70.50 91 GLY A C 1
ATOM 676 O O . GLY A 1 91 ? 10.942 3.514 -11.612 1.00 70.50 91 GLY A O 1
ATOM 677 N N . ASP A 1 92 ? 12.981 3.185 -10.728 1.00 59.31 92 ASP A N 1
ATOM 678 C CA . ASP A 1 92 ? 13.754 3.749 -11.841 1.00 59.31 92 ASP A CA 1
ATOM 679 C C . ASP A 1 92 ? 14.034 2.736 -12.970 1.00 59.31 92 ASP A C 1
ATOM 681 O O . ASP A 1 92 ? 14.800 3.013 -13.890 1.00 59.31 92 ASP A O 1
ATOM 685 N N . GLY A 1 93 ? 13.414 1.553 -12.909 1.00 54.69 93 GLY A N 1
ATOM 686 C CA . GLY A 1 93 ? 13.622 0.476 -13.876 1.00 54.69 93 GLY A CA 1
ATOM 687 C C . GLY A 1 93 ? 14.900 -0.343 -13.660 1.00 54.69 93 GLY A C 1
ATOM 688 O O . GLY A 1 93 ? 15.162 -1.239 -14.457 1.00 54.69 93 GLY A O 1
ATOM 689 N N . THR A 1 94 ? 15.674 -0.097 -12.594 1.00 54.25 94 THR A N 1
ATOM 690 C CA . THR A 1 94 ? 16.922 -0.836 -12.297 1.00 54.25 94 THR A CA 1
ATOM 691 C C . THR A 1 94 ? 16.748 -2.018 -11.332 1.00 54.25 94 THR A C 1
ATOM 693 O O . THR A 1 94 ? 17.714 -2.708 -11.016 1.00 54.25 94 THR A O 1
ATOM 696 N N . GLY A 1 95 ? 15.512 -2.306 -10.909 1.00 55.75 95 GLY A N 1
ATOM 697 C CA . GLY A 1 95 ? 15.172 -3.415 -10.005 1.00 55.75 95 GLY A CA 1
ATOM 698 C C . GLY A 1 95 ? 14.908 -2.990 -8.557 1.00 55.75 95 GLY A C 1
ATOM 699 O O . GLY A 1 95 ? 14.272 -3.738 -7.815 1.00 55.75 95 GLY A O 1
ATOM 700 N N . ASP A 1 96 ? 15.287 -1.767 -8.182 1.00 70.25 96 ASP A N 1
ATOM 701 C CA . ASP A 1 96 ? 14.986 -1.182 -6.875 1.00 70.25 96 ASP A CA 1
ATOM 702 C C . ASP A 1 96 ? 13.725 -0.308 -6.952 1.00 70.25 96 ASP A C 1
ATOM 704 O O . ASP A 1 96 ? 13.750 0.879 -7.275 1.00 70.25 96 ASP A O 1
ATOM 708 N N . GLY A 1 97 ? 12.576 -0.936 -6.690 1.00 83.44 97 GLY A N 1
ATOM 709 C CA . GLY A 1 97 ? 11.280 -0.264 -6.595 1.00 83.44 97 GLY A CA 1
ATOM 710 C C . GLY A 1 97 ? 10.790 -0.114 -5.155 1.00 83.44 97 GLY A C 1
ATOM 711 O O . GLY A 1 97 ? 11.177 -0.865 -4.257 1.00 83.44 97 GLY A O 1
ATOM 712 N N . PHE A 1 98 ? 9.862 0.813 -4.949 1.00 88.44 98 PHE A N 1
ATOM 713 C CA . PHE A 1 98 ? 9.135 1.018 -3.704 1.00 88.44 98 PHE A CA 1
ATOM 714 C C . PHE A 1 98 ? 7.630 0.884 -3.931 1.00 88.44 98 PHE A C 1
ATOM 716 O O . PHE A 1 98 ? 7.079 1.368 -4.923 1.00 88.44 98 PHE A O 1
ATOM 723 N N . LEU A 1 99 ? 6.962 0.244 -2.977 1.00 90.62 99 LEU A N 1
ATOM 724 C CA . LEU A 1 99 ? 5.511 0.142 -2.905 1.00 90.62 99 LEU A CA 1
ATOM 725 C C . LEU A 1 99 ? 4.992 1.163 -1.898 1.00 90.62 99 LEU A C 1
ATOM 727 O O . LEU A 1 99 ? 5.197 1.019 -0.692 1.00 90.62 99 LEU A O 1
ATOM 731 N N . TYR A 1 100 ? 4.290 2.174 -2.394 1.00 92.56 100 TYR A N 1
ATOM 732 C CA . TYR A 1 100 ? 3.645 3.202 -1.587 1.00 92.56 100 TYR A CA 1
ATOM 733 C C . TYR A 1 100 ? 2.228 2.756 -1.275 1.00 92.56 100 TYR A C 1
ATOM 735 O O . TYR A 1 100 ? 1.382 2.705 -2.168 1.00 92.56 100 TYR A O 1
ATOM 743 N N . ILE A 1 101 ? 1.970 2.432 -0.012 1.00 94.81 101 ILE A N 1
ATOM 744 C CA . ILE A 1 101 ? 0.679 1.925 0.443 1.00 94.81 101 ILE A CA 1
ATOM 745 C C . ILE A 1 101 ? -0.029 3.033 1.207 1.00 94.81 101 ILE A C 1
ATOM 747 O O . ILE A 1 101 ? 0.508 3.582 2.166 1.00 94.81 101 ILE A O 1
ATOM 751 N N . VAL A 1 102 ? -1.258 3.342 0.799 1.00 95.19 102 VAL A N 1
ATOM 752 C CA . VAL A 1 102 ? -2.103 4.357 1.428 1.00 95.19 102 VAL A CA 1
ATOM 753 C C . VAL A 1 102 ? -3.475 3.765 1.698 1.00 95.19 102 VAL A C 1
ATOM 755 O O . VAL A 1 102 ? -4.175 3.345 0.779 1.00 95.19 102 VAL A O 1
ATOM 758 N N . LYS A 1 103 ? -3.889 3.779 2.960 1.00 94.94 103 LYS A N 1
ATOM 759 C CA . LYS A 1 103 ? -5.241 3.445 3.396 1.00 94.94 103 LYS A CA 1
ATOM 760 C C . LYS A 1 103 ? -6.051 4.730 3.545 1.00 94.94 103 LYS A C 1
ATOM 762 O O . LYS A 1 103 ? -5.612 5.678 4.198 1.00 94.94 103 LYS A O 1
ATOM 767 N N . ARG A 1 104 ? -7.246 4.758 2.961 1.00 93.62 104 ARG A N 1
ATOM 768 C CA . ARG A 1 104 ? -8.201 5.870 3.032 1.00 93.62 104 ARG A CA 1
ATOM 769 C C . ARG A 1 104 ? -9.566 5.386 3.494 1.00 93.62 104 ARG A C 1
ATOM 771 O O . ARG A 1 104 ? -9.956 4.251 3.209 1.00 93.62 104 ARG A O 1
ATOM 778 N N . ARG A 1 105 ? -10.314 6.277 4.143 1.00 89.31 105 ARG A N 1
ATOM 779 C CA . ARG A 1 105 ? -11.768 6.134 4.275 1.00 89.31 105 ARG A CA 1
ATOM 780 C C . ARG A 1 105 ? -12.399 6.736 3.018 1.00 89.31 105 ARG A C 1
ATOM 782 O O . ARG A 1 105 ? -12.086 7.874 2.677 1.00 89.31 105 ARG A O 1
ATOM 789 N N . GLN A 1 106 ? -13.224 5.987 2.294 1.00 77.25 106 GLN A N 1
ATOM 790 C CA . GLN A 1 106 ? -14.055 6.562 1.240 1.00 77.25 106 GLN A CA 1
ATOM 791 C C . GLN A 1 106 ? -15.007 7.566 1.883 1.00 77.25 106 GLN A C 1
ATOM 793 O O . GLN A 1 106 ? -15.618 7.273 2.912 1.00 77.25 106 GLN A O 1
ATOM 798 N N . ALA A 1 107 ? -15.117 8.745 1.277 1.00 64.94 107 ALA A N 1
ATOM 799 C CA . ALA A 1 107 ? -16.230 9.628 1.567 1.00 64.94 107 ALA A CA 1
ATOM 800 C C . ALA A 1 107 ? -17.514 8.897 1.155 1.00 64.94 107 ALA A C 1
ATOM 802 O O . ALA A 1 107 ? -17.600 8.379 0.040 1.00 64.94 107 ALA A O 1
ATOM 803 N N . THR A 1 108 ? -18.467 8.797 2.075 1.00 57.09 108 THR A N 1
ATOM 804 C CA . THR A 1 108 ? -19.844 8.462 1.729 1.00 57.09 108 THR A CA 1
ATOM 805 C C . THR A 1 108 ? -20.394 9.687 1.003 1.00 57.09 108 THR A C 1
ATOM 807 O O . THR A 1 108 ? -20.551 10.731 1.635 1.00 57.09 108 THR A O 1
ATOM 810 N N . GLU A 1 109 ? -20.564 9.596 -0.316 1.00 47.34 109 GLU A N 1
ATOM 811 C CA . GLU A 1 109 ? -21.375 10.560 -1.075 1.00 47.34 109 GLU A CA 1
ATOM 812 C C . GLU A 1 109 ? -22.863 10.368 -0.764 1.00 47.34 109 GLU A C 1
ATOM 814 O O . GLU A 1 109 ? -23.280 9.200 -0.564 1.00 47.34 109 GLU A O 1
#